Protein AF-A0A5J5A4B1-F1 (afdb_monomer)

Nearest PDB structures (foldseek):
  5a76-assembly4_G  TM=4.029E-01  e=3.564E-02  Human gammaherpesvirus 8
  2wve-assembly1_B  TM=4.846E-01  e=1.992E-01  Helicobacter pylori 26695
  5a76-assembly1_F  TM=3.735E-01  e=6.742E-02  Human gammaherpesvirus 8
  2wvb-assembly1_B  TM=3.713E-01  e=1.992E-01  Helicobacter pylori 26695
  2cad-assembly1_B-2  TM=3.872E-01  e=4.017E-01  Helicobacter pylori 26695

Structure (mmCIF, N/CA/C/O backbone):
data_AF-A0A5J5A4B1-F1
#
_entry.id   AF-A0A5J5A4B1-F1
#
loop_
_atom_site.group_PDB
_atom_site.id
_atom_site.type_symbol
_atom_site.label_atom_id
_atom_site.label_alt_id
_atom_site.label_comp_id
_atom_site.label_asym_id
_atom_site.label_entity_id
_atom_site.label_seq_id
_atom_site.pdbx_PDB_ins_code
_atom_site.Cartn_x
_atom_site.Cartn_y
_atom_site.Cartn_z
_atom_site.occupancy
_atom_site.B_iso_or_equiv
_atom_site.auth_seq_id
_atom_site.auth_comp_id
_atom_site.auth_asym_id
_atom_site.auth_atom_id
_atom_site.pdbx_PDB_model_num
ATOM 1 N N . MET A 1 1 ? 2.604 24.996 44.668 1.00 37.06 1 MET A N 1
ATOM 2 C CA . MET A 1 1 ? 1.926 24.545 43.435 1.00 37.06 1 MET A CA 1
ATOM 3 C C . MET A 1 1 ? 2.904 23.678 42.672 1.00 37.06 1 MET A C 1
ATOM 5 O O . MET A 1 1 ? 3.993 24.155 42.394 1.00 37.06 1 MET A O 1
ATOM 9 N N . LYS A 1 2 ? 2.577 22.404 42.439 1.00 44.28 2 LYS A N 1
ATOM 10 C CA . LYS A 1 2 ? 3.313 21.574 41.481 1.00 44.28 2 LYS A CA 1
ATOM 11 C C . LYS A 1 2 ? 2.645 21.818 40.135 1.00 44.28 2 LYS A C 1
ATOM 13 O O . LYS A 1 2 ? 1.451 21.569 40.019 1.00 44.28 2 LYS A O 1
ATOM 18 N N . GLU A 1 3 ? 3.379 22.395 39.194 1.00 46.38 3 GLU A N 1
ATOM 19 C CA . GLU A 1 3 ? 2.937 22.499 37.808 1.00 46.38 3 GLU A CA 1
ATOM 20 C C . GLU A 1 3 ? 2.804 21.075 37.272 1.00 46.38 3 GLU A C 1
ATOM 22 O O . GLU A 1 3 ? 3.777 20.333 37.141 1.00 46.38 3 GLU A O 1
ATOM 27 N N . GLU A 1 4 ? 1.562 20.655 37.080 1.00 46.69 4 GLU A N 1
ATOM 28 C CA . GLU A 1 4 ? 1.231 19.400 36.437 1.00 46.69 4 GLU A CA 1
ATOM 29 C C . GLU A 1 4 ? 1.580 19.572 34.956 1.00 46.69 4 GLU A C 1
ATOM 31 O O . GLU A 1 4 ? 0.926 20.323 34.232 1.00 46.69 4 GLU A O 1
ATOM 36 N N . ILE A 1 5 ? 2.666 18.937 34.507 1.00 51.59 5 ILE A N 1
ATOM 37 C CA . ILE A 1 5 ? 2.967 18.835 33.080 1.00 51.59 5 ILE A CA 1
ATOM 38 C C . ILE A 1 5 ? 1.897 17.913 32.498 1.00 51.59 5 ILE A C 1
ATOM 40 O O . ILE A 1 5 ? 2.048 16.691 32.483 1.00 51.59 5 ILE A O 1
ATOM 44 N N . VAL A 1 6 ? 0.786 18.502 32.057 1.00 50.12 6 VAL A N 1
ATOM 45 C CA . VAL A 1 6 ? -0.219 17.817 31.250 1.00 50.12 6 VAL A CA 1
ATOM 46 C C . VAL A 1 6 ? 0.447 17.514 29.913 1.00 50.12 6 VAL A C 1
ATOM 48 O O . VAL A 1 6 ? 0.464 18.333 28.994 1.00 50.12 6 VAL A O 1
ATOM 51 N N . TYR A 1 7 ? 1.067 16.340 29.831 1.00 44.69 7 TYR A N 1
ATOM 52 C CA . TYR A 1 7 ? 1.571 15.767 28.593 1.00 44.69 7 TYR A CA 1
ATOM 53 C C . TYR A 1 7 ? 0.371 15.523 27.677 1.00 44.69 7 TYR A C 1
ATOM 55 O O . TYR A 1 7 ? -0.267 14.471 27.711 1.00 44.69 7 TYR A O 1
ATOM 63 N N . ASN A 1 8 ? 0.030 16.522 26.866 1.00 49.06 8 ASN A N 1
ATOM 64 C CA . ASN A 1 8 ? -0.958 16.382 25.810 1.00 49.06 8 ASN A CA 1
ATOM 65 C C . ASN A 1 8 ? -0.330 15.570 24.663 1.00 49.06 8 ASN A C 1
ATOM 67 O O . ASN A 1 8 ? 0.011 16.088 23.602 1.00 49.06 8 ASN A O 1
ATOM 71 N N . CYS A 1 9 ? -0.109 14.279 24.918 1.00 53.31 9 CYS A N 1
ATOM 72 C CA . CYS A 1 9 ? 0.519 13.344 23.991 1.00 53.31 9 CYS A CA 1
ATOM 73 C C . CYS A 1 9 ? -0.392 12.940 22.828 1.00 53.31 9 CYS A C 1
ATOM 75 O O . CYS A 1 9 ? 0.033 12.143 22.000 1.00 53.31 9 CYS A O 1
ATOM 77 N N . GLY A 1 10 ? -1.613 13.474 22.721 1.00 51.47 10 GLY A N 1
ATOM 78 C CA . GLY A 1 10 ? -2.545 13.115 21.646 1.00 51.47 10 GLY A CA 1
ATOM 79 C C . GLY A 1 10 ? -1.995 13.378 20.237 1.00 51.47 10 GLY A C 1
ATOM 80 O O . GLY A 1 10 ? -2.329 12.653 19.307 1.00 51.47 10 GLY A O 1
ATOM 81 N N . GLY A 1 11 ? -1.102 14.364 20.078 1.00 57.44 11 GLY A N 1
ATOM 82 C CA . GLY A 1 11 ? -0.471 14.685 18.791 1.00 57.44 11 GLY A CA 1
ATOM 83 C C . GLY A 1 11 ? 0.799 13.889 18.463 1.00 57.44 11 GLY A C 1
ATOM 84 O O . GLY A 1 11 ? 1.202 13.843 17.303 1.00 57.44 11 GLY A O 1
ATOM 85 N N . LEU A 1 12 ? 1.432 13.250 19.453 1.00 60.78 12 LEU A N 1
ATOM 86 C CA . LEU A 1 12 ? 2.705 12.537 19.270 1.00 60.78 12 LEU A CA 1
ATOM 87 C C . LEU A 1 12 ? 2.577 11.299 18.363 1.00 60.78 12 LEU A C 1
ATOM 89 O O . LEU A 1 12 ? 3.411 11.157 17.467 1.00 60.78 12 LEU A O 1
ATOM 93 N N . PRO A 1 13 ? 1.541 10.445 18.503 1.00 66.25 13 PRO A N 1
ATOM 94 C CA . PRO A 1 13 ? 1.334 9.317 17.600 1.00 66.25 13 PRO A CA 1
ATOM 95 C C . PRO A 1 13 ? 1.132 9.757 16.147 1.00 66.25 13 PRO A C 1
ATOM 97 O O . PRO A 1 13 ? 1.735 9.184 15.246 1.00 66.25 13 PRO A O 1
ATOM 100 N N . LEU A 1 14 ? 0.336 10.807 15.915 1.00 68.56 14 LEU A N 1
ATOM 101 C CA . LEU A 1 14 ? 0.053 11.306 14.567 1.00 68.56 14 LEU A CA 1
ATOM 102 C C . LEU A 1 14 ? 1.293 11.934 13.914 1.00 68.56 14 LEU A C 1
ATOM 104 O O . LEU A 1 14 ? 1.546 11.721 12.727 1.00 68.56 14 LEU A O 1
ATOM 108 N N . ALA A 1 15 ? 2.089 12.677 14.688 1.00 72.56 15 ALA A N 1
ATOM 109 C CA . ALA A 1 15 ? 3.348 13.247 14.216 1.00 72.56 15 ALA A CA 1
ATOM 110 C C . ALA A 1 15 ? 4.380 12.158 13.881 1.00 72.56 15 ALA A C 1
ATOM 112 O O . ALA A 1 15 ? 5.031 12.240 12.841 1.00 72.56 15 ALA A O 1
ATOM 113 N N . ALA A 1 16 ? 4.496 11.121 14.720 1.00 70.44 16 ALA A N 1
ATOM 114 C CA . ALA A 1 16 ? 5.392 9.989 14.483 1.00 70.44 16 ALA A CA 1
ATOM 115 C C . ALA A 1 16 ? 4.990 9.185 13.237 1.00 70.44 16 ALA A C 1
ATOM 117 O O . ALA A 1 16 ? 5.851 8.859 12.422 1.00 70.44 16 ALA A O 1
ATOM 118 N N . MET A 1 17 ? 3.688 8.934 13.054 1.00 70.12 17 MET A N 1
ATOM 119 C CA . MET A 1 17 ? 3.152 8.326 11.835 1.00 70.12 17 MET A CA 1
ATOM 120 C C . MET A 1 17 ? 3.507 9.188 10.619 1.00 70.12 17 MET A C 1
ATOM 122 O O . MET A 1 17 ? 4.245 8.751 9.742 1.00 70.12 17 MET A O 1
ATOM 126 N N . THR A 1 18 ? 3.114 10.463 10.611 1.00 72.19 18 THR A N 1
ATOM 127 C CA . THR A 1 18 ? 3.402 11.375 9.489 1.00 72.19 18 THR A CA 1
ATOM 128 C C . THR A 1 18 ? 4.892 11.406 9.128 1.00 72.19 18 THR A C 1
ATOM 130 O O . THR A 1 18 ? 5.244 11.387 7.949 1.00 72.19 18 THR A O 1
ATOM 133 N N . LEU A 1 19 ? 5.777 11.414 10.129 1.00 76.19 19 LEU A N 1
ATOM 134 C CA . LEU A 1 19 ? 7.220 11.363 9.915 1.00 76.19 19 LEU A CA 1
ATOM 135 C C . LEU A 1 19 ? 7.664 10.052 9.246 1.00 76.19 19 LEU A C 1
ATOM 137 O O . LEU A 1 19 ? 8.457 10.101 8.310 1.00 76.19 19 LEU A O 1
ATOM 141 N N . ALA A 1 20 ? 7.150 8.900 9.679 1.00 71.25 20 ALA A N 1
ATOM 142 C CA . ALA A 1 20 ? 7.475 7.602 9.086 1.00 71.25 20 ALA A CA 1
ATOM 143 C C . ALA A 1 20 ? 7.013 7.481 7.619 1.00 71.25 20 ALA A C 1
ATOM 145 O O . ALA A 1 20 ? 7.758 6.951 6.790 1.00 71.25 20 ALA A O 1
ATOM 146 N N . GLU A 1 21 ? 5.850 8.030 7.254 1.00 71.75 21 GLU A N 1
ATOM 147 C CA . GLU A 1 21 ? 5.420 8.102 5.846 1.00 71.75 21 GLU A CA 1
ATOM 148 C C . GLU A 1 21 ? 6.325 9.031 5.027 1.00 71.75 21 GLU A C 1
ATOM 150 O O . GLU A 1 21 ? 6.768 8.657 3.941 1.00 71.75 21 GLU A O 1
ATOM 155 N N . VAL A 1 22 ? 6.669 10.214 5.551 1.00 77.00 22 VAL A N 1
ATOM 156 C CA . VAL A 1 22 ? 7.586 11.138 4.860 1.00 77.00 22 VAL A CA 1
ATOM 157 C C . VAL A 1 22 ? 8.959 10.501 4.653 1.00 77.00 22 VAL A C 1
ATOM 159 O O . VAL A 1 22 ? 9.500 10.600 3.554 1.00 77.00 22 VAL A O 1
ATOM 162 N N . ILE A 1 23 ? 9.506 9.820 5.665 1.00 74.31 23 ILE A N 1
ATOM 163 C CA . ILE A 1 23 ? 10.776 9.089 5.552 1.00 74.31 23 ILE A CA 1
ATOM 164 C C . ILE A 1 23 ? 10.663 8.003 4.481 1.00 74.31 23 ILE A C 1
ATOM 166 O O . ILE A 1 23 ? 11.530 7.927 3.614 1.00 74.31 23 ILE A O 1
ATOM 170 N N . SER A 1 24 ? 9.577 7.227 4.478 1.00 68.69 24 SER A N 1
ATOM 171 C CA . SER A 1 24 ? 9.346 6.179 3.477 1.00 68.69 24 SER A CA 1
ATOM 172 C C . SER A 1 24 ? 9.347 6.751 2.054 1.00 68.69 24 SER A C 1
ATOM 174 O O . SER A 1 24 ? 10.024 6.230 1.172 1.00 68.69 24 SER A O 1
ATOM 176 N N . ILE A 1 25 ? 8.665 7.878 1.832 1.00 69.88 25 ILE A N 1
ATOM 177 C CA . ILE A 1 25 ? 8.633 8.567 0.533 1.00 69.88 25 ILE A CA 1
ATOM 178 C C . ILE A 1 25 ? 9.999 9.172 0.183 1.00 69.88 25 ILE A C 1
ATOM 180 O O . ILE A 1 25 ? 10.409 9.149 -0.973 1.00 69.88 25 ILE A O 1
ATOM 184 N N . GLN A 1 26 ? 10.734 9.732 1.144 1.00 70.38 26 GLN A N 1
ATOM 185 C CA . GLN A 1 26 ? 12.076 10.251 0.865 1.00 70.38 26 GLN A CA 1
ATOM 186 C C . GLN A 1 26 ? 13.059 9.134 0.507 1.00 70.38 26 GLN A C 1
ATOM 188 O O . GLN A 1 26 ? 13.908 9.333 -0.360 1.00 70.38 26 GLN A O 1
ATOM 193 N N . MET A 1 27 ? 12.904 7.950 1.101 1.00 66.19 27 MET A N 1
ATOM 194 C CA . MET A 1 27 ? 13.638 6.753 0.693 1.00 66.19 27 MET A CA 1
ATOM 195 C C . MET A 1 27 ? 13.267 6.312 -0.733 1.00 66.19 27 MET A C 1
ATOM 197 O O . MET A 1 27 ? 14.149 5.838 -1.442 1.00 66.19 27 MET A O 1
ATOM 201 N N . ALA A 1 28 ? 12.027 6.551 -1.186 1.00 61.12 28 ALA A N 1
ATOM 202 C CA . ALA A 1 28 ? 11.605 6.355 -2.583 1.00 61.12 28 ALA A CA 1
ATOM 203 C C . ALA A 1 28 ? 12.404 7.194 -3.573 1.00 61.12 28 ALA A C 1
ATOM 205 O O . ALA A 1 28 ? 12.791 6.733 -4.644 1.00 61.12 28 ALA A O 1
ATOM 206 N N . LYS A 1 29 ? 12.586 8.467 -3.213 1.00 62.22 29 LYS A N 1
ATOM 207 C CA . LYS A 1 29 ? 13.099 9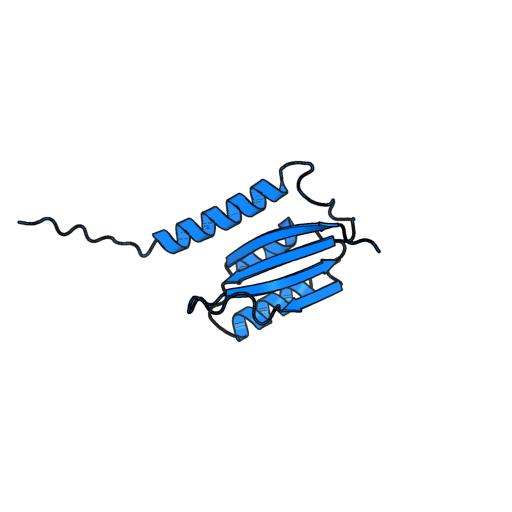.514 -4.101 1.00 62.22 29 LYS A CA 1
ATOM 208 C C . LYS A 1 29 ? 14.611 9.491 -4.248 1.00 62.22 29 LYS A C 1
ATOM 210 O O . LYS A 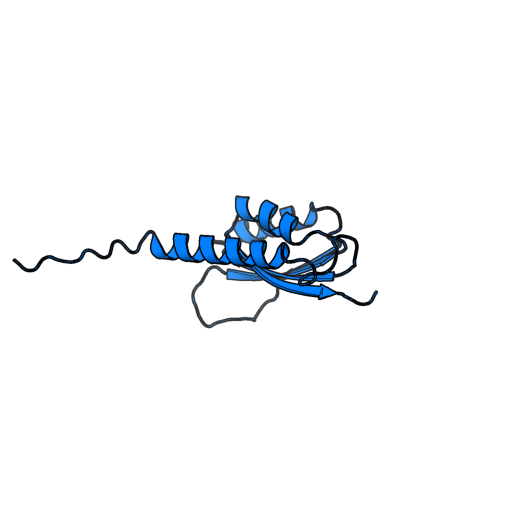1 29 ? 15.140 10.192 -5.105 1.00 62.22 29 LYS A O 1
ATOM 215 N N . ASN A 1 30 ? 15.308 8.730 -3.410 1.00 63.28 30 ASN A N 1
ATOM 216 C CA . ASN A 1 30 ? 16.749 8.595 -3.508 1.00 63.28 30 ASN A CA 1
ATOM 217 C C . ASN A 1 30 ? 17.069 7.642 -4.670 1.00 63.28 30 ASN A C 1
ATOM 219 O O . ASN A 1 30 ? 16.848 6.431 -4.571 1.00 63.28 30 ASN A O 1
ATOM 223 N N . GLU A 1 31 ? 17.522 8.206 -5.794 1.00 55.00 31 GLU A N 1
ATOM 224 C CA . GLU A 1 31 ? 17.786 7.472 -7.034 1.00 55.00 31 GLU A CA 1
ATOM 225 C C . GLU A 1 31 ? 18.681 6.251 -6.768 1.00 55.00 31 GLU A C 1
ATOM 227 O O . GLU A 1 31 ? 19.798 6.363 -6.267 1.00 55.00 31 GLU A O 1
ATOM 232 N N . GLY A 1 32 ? 18.160 5.064 -7.088 1.00 61.31 32 GLY A N 1
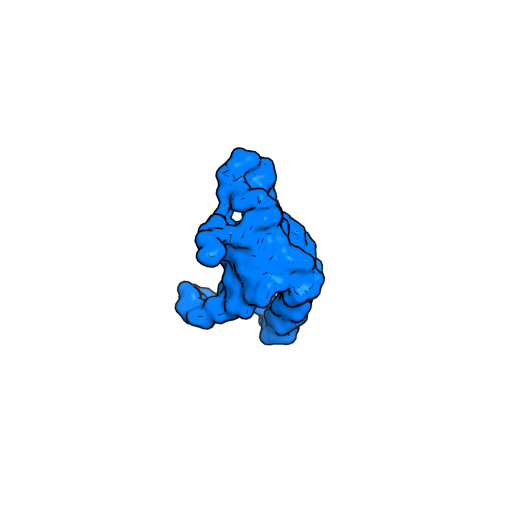ATOM 233 C CA . GLY A 1 32 ? 18.858 3.787 -6.933 1.00 61.31 32 GLY A CA 1
ATOM 234 C C . GLY A 1 32 ? 18.452 2.958 -5.714 1.00 61.31 32 GLY A C 1
ATOM 235 O O . GLY A 1 32 ? 18.823 1.786 -5.657 1.00 61.31 32 GLY A O 1
ATOM 236 N N . PHE A 1 33 ? 17.673 3.499 -4.771 1.00 68.00 33 PHE A N 1
ATOM 237 C CA . PHE A 1 33 ? 17.201 2.697 -3.638 1.00 68.00 33 PHE A CA 1
ATOM 238 C C . PHE A 1 33 ? 16.059 1.752 -4.044 1.00 68.00 33 PHE A C 1
ATOM 240 O O . PHE A 1 33 ? 16.046 0.602 -3.606 1.00 68.00 33 PHE A O 1
ATOM 247 N N . TRP A 1 34 ? 15.137 2.192 -4.914 1.00 75.00 34 TRP A N 1
ATOM 248 C CA . TRP A 1 34 ? 14.003 1.374 -5.363 1.00 75.00 34 TRP A CA 1
ATOM 249 C C . TRP A 1 34 ? 14.005 1.049 -6.863 1.00 75.00 34 TRP A C 1
ATOM 251 O O . TRP A 1 34 ? 14.423 1.865 -7.687 1.00 75.00 34 TRP A O 1
ATOM 261 N N . PRO A 1 35 ? 13.469 -0.128 -7.232 1.00 79.81 35 PRO A N 1
ATOM 262 C CA . PRO A 1 35 ? 13.155 -0.498 -8.607 1.00 79.81 35 PRO A CA 1
ATOM 263 C C . PRO A 1 35 ? 12.353 0.556 -9.378 1.00 79.81 35 PRO A C 1
ATOM 265 O O . PRO A 1 35 ? 11.298 1.005 -8.918 1.00 79.81 35 PRO A O 1
ATOM 268 N N . HIS A 1 36 ? 12.785 0.850 -10.609 1.00 84.12 36 HIS A N 1
ATOM 269 C CA . HIS A 1 36 ? 12.058 1.710 -11.550 1.00 84.12 36 HIS A CA 1
ATOM 270 C C . HIS A 1 36 ? 10.584 1.267 -11.693 1.00 84.12 36 HIS A C 1
ATOM 272 O O . HIS A 1 36 ? 10.336 0.060 -11.730 1.00 84.12 36 HIS A O 1
ATOM 278 N N . PRO A 1 37 ? 9.589 2.178 -11.784 1.00 83.94 37 PRO A N 1
ATOM 279 C CA . PRO A 1 37 ? 8.154 1.857 -11.883 1.00 83.94 37 PRO A CA 1
ATOM 280 C C . PRO A 1 37 ? 7.811 0.721 -12.857 1.00 83.94 37 PRO A C 1
ATOM 282 O O . PRO A 1 37 ? 7.086 -0.190 -12.487 1.00 83.94 37 PRO A O 1
ATOM 285 N N . SER A 1 38 ? 8.431 0.720 -14.037 1.00 86.31 38 SER A N 1
ATOM 286 C CA . SER A 1 38 ? 8.232 -0.285 -15.097 1.00 86.31 38 SER A CA 1
ATOM 287 C C . SER A 1 38 ? 8.909 -1.644 -14.870 1.00 86.31 38 SER A C 1
ATOM 289 O O . SER A 1 38 ? 8.875 -2.485 -15.758 1.00 86.31 38 SER A O 1
ATOM 291 N N . VAL A 1 39 ? 9.597 -1.856 -13.748 1.00 88.62 39 VAL A N 1
ATOM 292 C CA . VAL A 1 39 ? 10.198 -3.155 -13.415 1.00 88.62 39 VAL A CA 1
ATOM 293 C C . VAL A 1 39 ? 9.231 -3.924 -12.534 1.00 88.62 39 VAL A C 1
ATOM 295 O O . VAL A 1 39 ? 8.738 -3.383 -11.547 1.00 88.62 39 VAL A O 1
ATOM 298 N N . TYR A 1 40 ? 8.997 -5.192 -12.854 1.00 91.25 40 TYR A N 1
ATOM 299 C CA . TYR A 1 40 ? 8.186 -6.057 -12.013 1.00 91.25 40 TYR A CA 1
ATOM 300 C C . TYR A 1 40 ? 8.823 -6.222 -10.625 1.00 91.25 40 TYR A C 1
ATOM 302 O O . TYR A 1 40 ? 10.002 -6.572 -10.490 1.00 91.25 40 TYR A O 1
ATOM 310 N N . LYS A 1 41 ? 8.063 -5.912 -9.571 1.00 91.44 41 LYS A N 1
ATOM 311 C CA . LYS A 1 41 ? 8.601 -5.809 -8.209 1.00 91.44 41 LYS A CA 1
ATOM 312 C C . LYS A 1 41 ? 7.622 -6.286 -7.149 1.00 91.44 41 LYS A C 1
ATOM 314 O O . LYS A 1 41 ? 6.420 -6.390 -7.382 1.00 91.44 41 LYS A O 1
ATOM 319 N N . GLY A 1 42 ? 8.172 -6.558 -5.974 1.00 92.38 42 GLY A N 1
ATOM 320 C CA . GLY A 1 42 ? 7.436 -6.791 -4.743 1.00 92.38 42 GLY A CA 1
ATOM 321 C C . GLY A 1 42 ? 7.526 -5.569 -3.837 1.00 92.38 42 GLY A C 1
ATOM 322 O O . GLY A 1 42 ? 8.596 -4.971 -3.709 1.00 92.38 42 GLY A O 1
ATOM 323 N N . ILE A 1 43 ? 6.407 -5.213 -3.212 1.00 91.56 43 ILE A N 1
ATOM 324 C CA . ILE A 1 43 ? 6.247 -4.049 -2.339 1.00 91.56 43 ILE A CA 1
ATOM 325 C C . ILE A 1 43 ? 5.618 -4.527 -1.029 1.00 91.56 43 ILE A C 1
ATOM 327 O O . ILE A 1 43 ? 4.521 -5.084 -1.034 1.00 91.56 43 ILE A O 1
ATOM 331 N N . HIS A 1 44 ? 6.303 -4.311 0.091 1.00 90.31 44 HIS A N 1
ATOM 332 C CA . HIS A 1 44 ? 5.805 -4.638 1.433 1.00 90.31 44 HIS A CA 1
ATOM 333 C C . HIS A 1 44 ? 5.325 -3.384 2.142 1.00 90.31 44 HIS A C 1
ATOM 335 O O . HIS A 1 44 ? 6.116 -2.468 2.376 1.00 90.31 44 HIS A O 1
ATOM 341 N N . LEU A 1 45 ? 4.049 -3.365 2.519 1.00 89.00 45 LEU A N 1
ATOM 342 C CA . LEU A 1 45 ? 3.408 -2.228 3.170 1.00 89.00 45 LEU A CA 1
ATOM 343 C C . LEU A 1 45 ? 2.809 -2.639 4.518 1.00 89.00 45 LEU A C 1
ATOM 345 O O . LEU A 1 45 ? 2.333 -3.761 4.694 1.00 89.00 45 LEU A O 1
ATOM 349 N N . GLY A 1 46 ? 2.791 -1.702 5.458 1.00 87.75 46 GLY A N 1
ATOM 350 C CA . GLY A 1 46 ? 2.026 -1.778 6.697 1.00 87.75 46 GLY A CA 1
ATOM 351 C C . GLY A 1 46 ? 0.908 -0.754 6.666 1.00 87.75 46 GLY A C 1
ATOM 352 O O . GLY A 1 46 ? 1.180 0.443 6.683 1.00 87.75 46 GLY A O 1
ATOM 353 N N . LEU A 1 47 ? -0.335 -1.216 6.646 1.00 87.50 47 LEU A N 1
ATOM 354 C CA . LEU A 1 47 ? -1.518 -0.365 6.667 1.00 87.50 47 LEU A CA 1
ATOM 355 C C . LEU A 1 47 ? -2.042 -0.248 8.086 1.00 87.50 47 LEU A C 1
ATOM 357 O O . LEU A 1 47 ? -2.363 -1.264 8.696 1.00 87.50 47 LEU A O 1
ATOM 361 N N . HIS A 1 48 ? -2.166 0.968 8.599 1.00 84.19 48 HIS A N 1
ATOM 362 C CA . HIS A 1 48 ? -2.787 1.219 9.895 1.00 84.19 48 HIS A CA 1
ATOM 363 C C . HIS A 1 48 ? -4.272 1.526 9.705 1.00 84.19 48 HIS A C 1
ATOM 365 O O . HIS A 1 48 ? -4.632 2.642 9.335 1.00 84.19 48 HIS A O 1
ATOM 371 N N . VAL A 1 49 ? -5.109 0.513 9.913 1.00 78.94 49 VAL A N 1
ATOM 372 C CA . VAL A 1 49 ? -6.543 0.469 9.586 1.00 78.94 49 VAL A CA 1
ATOM 373 C C . VAL A 1 49 ? -7.353 0.185 10.845 1.00 78.94 49 VAL A C 1
ATOM 375 O O . VAL A 1 49 ? -7.098 -0.810 11.525 1.00 78.94 49 VAL A O 1
ATOM 378 N N . TYR A 1 50 ? -8.305 1.062 11.172 1.00 73.94 50 TYR A N 1
ATOM 379 C CA . TYR A 1 50 ? -9.032 1.018 12.444 1.00 73.94 50 TYR A CA 1
ATOM 380 C C . TYR A 1 50 ? -10.058 -0.113 12.505 1.00 73.94 50 TYR A C 1
ATOM 382 O O . TYR A 1 50 ? -10.382 -0.593 13.590 1.00 73.94 50 TYR A O 1
ATOM 390 N N . ASP A 1 51 ? -10.544 -0.576 11.359 1.00 76.25 51 ASP A N 1
ATOM 391 C CA . ASP A 1 51 ? -11.428 -1.727 11.281 1.00 76.25 51 ASP A CA 1
ATOM 392 C C . ASP A 1 51 ? -11.241 -2.533 9.981 1.00 76.25 51 ASP A C 1
ATOM 394 O O . ASP A 1 51 ? -10.363 -2.275 9.152 1.00 76.25 51 ASP A O 1
ATOM 398 N N . VAL A 1 52 ? -12.040 -3.593 9.850 1.00 79.06 52 VAL A N 1
ATOM 399 C CA . VAL A 1 52 ? -12.000 -4.512 8.704 1.00 79.06 52 VAL A CA 1
ATOM 400 C C . VAL A 1 52 ? -12.548 -3.856 7.433 1.00 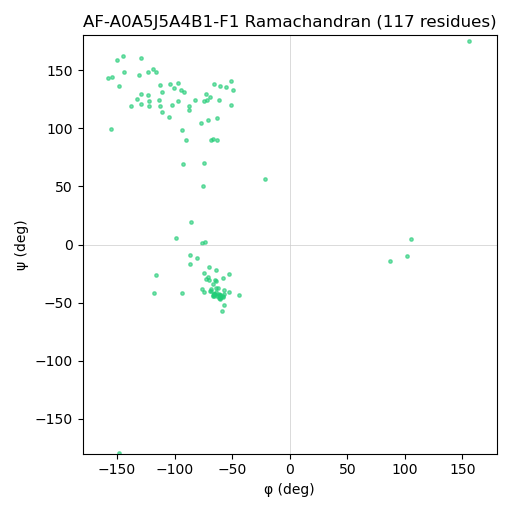79.06 52 VAL A C 1
ATOM 402 O O . VAL A 1 52 ? -12.126 -4.225 6.335 1.00 79.06 52 VAL A O 1
ATOM 405 N N . GLU A 1 53 ? -13.459 -2.889 7.555 1.00 82.88 53 GLU A N 1
ATOM 406 C CA . GLU A 1 53 ? -14.030 -2.190 6.403 1.00 82.88 53 GLU A CA 1
ATOM 407 C C . GLU A 1 53 ? -13.012 -1.209 5.811 1.00 82.88 53 GLU A C 1
ATOM 409 O O . GLU A 1 53 ? -12.825 -1.210 4.594 1.00 82.88 53 GLU A O 1
ATOM 414 N N . ASP A 1 54 ? -12.260 -0.488 6.649 1.00 82.44 54 ASP A N 1
ATOM 415 C CA . ASP A 1 54 ? -11.136 0.360 6.230 1.00 82.44 54 ASP A CA 1
ATOM 416 C C . ASP A 1 54 ? -10.077 -0.453 5.470 1.00 82.44 54 ASP A C 1
ATOM 418 O O . ASP A 1 54 ? -9.588 -0.045 4.411 1.00 82.44 54 ASP A O 1
ATOM 422 N N . LEU A 1 55 ? -9.732 -1.641 5.989 1.00 85.06 55 LEU A N 1
ATOM 423 C CA . LEU A 1 55 ? -8.808 -2.551 5.312 1.00 85.06 55 LEU A CA 1
ATOM 424 C C . LEU A 1 55 ? -9.356 -2.971 3.950 1.00 85.06 55 LEU A C 1
ATOM 426 O O . LEU A 1 55 ? -8.638 -2.939 2.952 1.00 85.06 55 LEU A O 1
ATOM 430 N N . LYS A 1 56 ? -10.626 -3.366 3.898 1.00 86.88 56 LYS A N 1
ATOM 431 C CA . LYS A 1 56 ? -11.272 -3.798 2.661 1.00 86.88 56 LYS A CA 1
ATOM 432 C C . LYS A 1 56 ? -11.290 -2.676 1.628 1.00 86.88 56 LYS A C 1
ATOM 434 O O . LYS A 1 56 ? -10.943 -2.926 0.475 1.00 86.88 56 LYS A O 1
ATOM 439 N N . GLU A 1 57 ? -11.624 -1.452 2.028 1.00 88.12 57 GLU A N 1
ATOM 440 C CA . GLU A 1 57 ? -11.593 -0.296 1.134 1.00 88.12 57 GLU A CA 1
ATOM 441 C C . GLU A 1 57 ? -10.173 -0.033 0.617 1.00 88.12 57 GLU A C 1
ATOM 443 O O . GLU A 1 57 ? -9.987 0.105 -0.595 1.00 88.12 57 GLU A O 1
ATOM 448 N N . ALA A 1 58 ? -9.160 -0.057 1.488 1.00 88.19 58 ALA A N 1
ATOM 449 C CA . ALA A 1 58 ? -7.763 0.104 1.086 1.00 88.19 58 ALA A CA 1
ATOM 450 C C . ALA A 1 58 ? -7.326 -0.950 0.048 1.00 88.19 58 ALA A C 1
ATOM 452 O O . ALA A 1 58 ? -6.687 -0.610 -0.953 1.00 88.19 58 ALA A O 1
ATOM 453 N N . ILE A 1 59 ? -7.717 -2.216 0.233 1.00 90.88 59 ILE A N 1
ATOM 454 C CA . ILE A 1 59 ? -7.431 -3.298 -0.721 1.00 90.88 59 ILE A CA 1
ATOM 455 C C . ILE A 1 59 ? -8.147 -3.076 -2.057 1.00 90.88 59 ILE A C 1
ATOM 457 O O . ILE A 1 59 ? -7.523 -3.238 -3.108 1.00 90.88 59 ILE A O 1
ATOM 461 N N . GLU A 1 60 ? -9.426 -2.690 -2.055 1.00 91.50 60 GLU A N 1
ATOM 462 C CA . GLU A 1 60 ? -10.136 -2.402 -3.308 1.00 91.50 60 GLU A CA 1
ATOM 463 C C . GLU A 1 60 ? -9.490 -1.235 -4.062 1.00 91.50 60 GLU A C 1
ATOM 465 O O . GLU A 1 60 ? -9.364 -1.294 -5.282 1.00 91.50 60 GLU A O 1
ATOM 470 N N . LYS A 1 61 ? -9.009 -0.200 -3.365 1.00 89.12 61 LYS A N 1
ATOM 471 C CA . LYS A 1 61 ? -8.303 0.920 -4.008 1.00 89.12 61 LYS A CA 1
ATOM 472 C C . LYS A 1 61 ? -6.978 0.491 -4.620 1.00 89.12 61 LYS A C 1
ATOM 474 O O . LYS A 1 61 ? -6.701 0.872 -5.753 1.00 89.12 61 LYS A O 1
ATOM 479 N N . LEU A 1 62 ? -6.204 -0.339 -3.924 1.00 90.50 62 LEU A N 1
ATOM 480 C CA . LEU A 1 62 ? -4.957 -0.891 -4.457 1.00 90.50 62 LEU A CA 1
ATOM 481 C C . LEU A 1 62 ? -5.169 -1.660 -5.761 1.00 90.50 62 LEU A C 1
ATOM 483 O O . LEU A 1 62 ? -4.368 -1.522 -6.680 1.00 90.50 62 LEU A O 1
ATOM 487 N N . ARG A 1 63 ? -6.262 -2.426 -5.873 1.00 91.38 63 ARG A N 1
ATOM 488 C CA . ARG A 1 63 ? -6.597 -3.171 -7.102 1.00 91.38 63 ARG A CA 1
ATOM 489 C C . ARG A 1 63 ? -6.875 -2.272 -8.305 1.00 91.38 63 ARG A C 1
ATOM 491 O O . ARG A 1 63 ? -6.796 -2.741 -9.434 1.00 91.38 63 ARG A O 1
ATOM 498 N N . LEU A 1 64 ? -7.233 -1.010 -8.075 1.00 91.56 64 LEU A N 1
ATOM 499 C CA . LEU A 1 64 ? -7.510 -0.044 -9.140 1.00 91.56 64 LEU A CA 1
ATOM 500 C C . LEU A 1 64 ? -6.246 0.673 -9.629 1.00 91.56 64 LEU A C 1
ATOM 502 O O . LEU A 1 64 ? -6.314 1.400 -10.621 1.00 91.56 64 LEU A O 1
ATOM 506 N N . ILE A 1 65 ? -5.109 0.499 -8.950 1.00 89.75 65 ILE A N 1
ATOM 507 C CA . ILE A 1 65 ? -3.850 1.133 -9.335 1.00 89.75 65 ILE A CA 1
ATOM 508 C C . ILE A 1 65 ? -3.284 0.409 -10.565 1.00 89.75 65 ILE A C 1
ATOM 510 O O . ILE A 1 65 ? -3.051 -0.801 -10.509 1.00 89.75 65 ILE A O 1
ATOM 514 N N . PRO A 1 66 ? -3.022 1.121 -11.678 1.00 89.88 66 PRO A N 1
ATOM 515 C CA . PRO A 1 66 ? -2.427 0.518 -12.863 1.00 89.88 66 PRO A CA 1
ATOM 516 C C . PRO A 1 66 ? -1.100 -0.179 -12.551 1.00 89.88 66 PRO A C 1
ATOM 518 O O . PRO A 1 66 ? -0.245 0.367 -11.854 1.00 89.88 66 PRO A O 1
ATOM 521 N N . GLY A 1 67 ? -0.935 -1.385 -13.091 1.00 90.38 67 GLY A N 1
ATOM 522 C CA . GLY A 1 67 ? 0.274 -2.187 -12.925 1.00 90.38 67 GLY A CA 1
ATOM 523 C C . GLY A 1 67 ? 0.284 -3.071 -11.680 1.00 90.38 67 GLY A C 1
ATOM 524 O O . GLY A 1 67 ? 1.102 -3.983 -11.636 1.00 90.38 67 GLY A O 1
ATOM 525 N N . VAL A 1 68 ? -0.619 -2.868 -10.710 1.00 93.00 68 VAL A N 1
ATOM 526 C CA . VAL A 1 68 ? -0.831 -3.824 -9.611 1.00 93.00 68 VAL A CA 1
ATOM 527 C C . VAL A 1 68 ? -1.535 -5.064 -10.156 1.00 93.00 68 VAL A C 1
ATOM 529 O O . VAL A 1 68 ? -2.618 -4.962 -10.730 1.00 93.00 68 VAL A O 1
ATOM 532 N N . ASP A 1 69 ? -0.940 -6.238 -9.959 1.00 93.19 69 ASP A N 1
ATOM 533 C CA . ASP A 1 69 ? -1.481 -7.507 -10.463 1.00 93.19 69 ASP A CA 1
ATOM 534 C C . ASP A 1 69 ? -1.880 -8.481 -9.348 1.00 93.19 69 ASP A C 1
ATOM 536 O O . ASP A 1 69 ? -2.779 -9.310 -9.515 1.00 93.19 69 ASP A O 1
ATOM 540 N N . HIS A 1 70 ? -1.249 -8.363 -8.182 1.00 93.69 70 HIS A N 1
ATOM 541 C CA . HIS A 1 70 ? -1.481 -9.246 -7.059 1.00 93.69 70 HIS A CA 1
ATOM 542 C C . HIS A 1 70 ? -1.307 -8.521 -5.733 1.00 93.69 70 HIS A C 1
ATOM 544 O O . HIS A 1 70 ? -0.331 -7.812 -5.497 1.00 93.69 70 HIS A O 1
ATOM 550 N N . ILE A 1 71 ? -2.242 -8.783 -4.824 1.00 93.31 71 ILE A N 1
ATOM 551 C CA . ILE A 1 71 ? -2.215 -8.288 -3.454 1.00 93.31 71 ILE A CA 1
ATOM 552 C C . ILE A 1 71 ? -2.433 -9.481 -2.534 1.00 93.31 71 ILE A C 1
ATOM 554 O O . ILE A 1 71 ? -3.383 -10.248 -2.710 1.00 93.31 71 ILE A O 1
ATOM 558 N N . LYS A 1 72 ? -1.561 -9.622 -1.543 1.00 92.06 72 LYS A N 1
ATOM 559 C CA . LYS A 1 72 ? -1.645 -10.632 -0.495 1.00 92.06 72 LYS A CA 1
ATOM 560 C C . LYS A 1 72 ? -1.662 -9.933 0.855 1.00 92.06 72 LYS A C 1
ATOM 562 O O . LYS A 1 72 ? -0.790 -9.121 1.136 1.00 92.06 72 LYS A O 1
ATOM 567 N N . ILE A 1 73 ? -2.629 -10.277 1.696 1.00 89.00 73 ILE A N 1
ATOM 568 C CA . ILE A 1 73 ? -2.613 -9.895 3.108 1.00 89.00 73 ILE A CA 1
ATOM 569 C C . ILE A 1 73 ? -1.721 -10.907 3.830 1.00 89.00 73 ILE A C 1
ATOM 571 O O . ILE A 1 73 ? -1.911 -12.118 3.698 1.00 89.00 73 ILE A O 1
ATOM 575 N N . GLU A 1 74 ? -0.702 -10.425 4.531 1.00 83.69 74 GLU A N 1
ATOM 576 C CA . GLU A 1 74 ? 0.229 -11.270 5.271 1.00 83.69 74 GLU A CA 1
ATOM 577 C C . GLU A 1 74 ? -0.288 -11.481 6.694 1.00 83.69 74 GLU A C 1
ATOM 579 O O . GLU A 1 74 ? -0.016 -10.715 7.620 1.00 83.69 74 GLU A O 1
ATOM 584 N N . GLU A 1 75 ? -1.079 -12.539 6.857 1.00 68.94 75 GLU A N 1
ATOM 585 C CA . GLU A 1 75 ? -1.573 -12.973 8.159 1.00 68.94 75 GLU A CA 1
ATOM 586 C C . GLU A 1 75 ? -0.414 -13.527 9.008 1.00 68.94 75 GLU A C 1
ATOM 588 O O . GLU A 1 75 ? 0.315 -14.423 8.582 1.00 68.94 75 GLU A O 1
ATOM 593 N N . GLY A 1 76 ? -0.245 -13.003 10.228 1.00 60.22 76 GLY A N 1
ATOM 594 C CA . GLY A 1 76 ? 0.642 -13.591 11.240 1.00 60.22 76 GLY A CA 1
ATOM 595 C C . GLY A 1 76 ? 1.978 -12.888 11.495 1.00 60.22 76 GLY A C 1
ATOM 596 O O . GLY A 1 76 ? 2.754 -13.396 12.303 1.00 60.22 76 GLY A O 1
ATOM 597 N N . LEU A 1 77 ? 2.262 -11.730 10.882 1.00 52.72 77 LEU A N 1
ATOM 598 C CA . LEU A 1 77 ? 3.582 -11.108 11.042 1.00 52.72 77 LEU A CA 1
ATOM 599 C C . LEU A 1 77 ? 3.856 -10.469 12.414 1.00 52.72 77 LEU A C 1
ATOM 601 O O . LEU A 1 77 ? 5.006 -10.530 12.826 1.00 52.72 77 LEU A O 1
ATOM 605 N N . LEU A 1 78 ? 2.891 -9.942 13.185 1.00 47.50 78 LEU A N 1
ATOM 606 C CA . LEU A 1 78 ? 3.189 -9.379 14.521 1.00 47.50 78 LEU A CA 1
ATOM 607 C C . LEU A 1 78 ? 1.976 -9.386 15.476 1.00 47.50 78 LEU A C 1
ATOM 609 O O . LEU A 1 78 ? 1.157 -8.475 15.463 1.00 47.50 78 LEU A O 1
ATOM 613 N N . VAL A 1 79 ? 1.910 -10.370 16.381 1.00 43.78 79 VAL A N 1
ATOM 614 C CA . VAL A 1 79 ? 0.893 -10.486 17.460 1.00 43.78 79 VAL A CA 1
ATOM 615 C C . VAL A 1 79 ? 1.293 -9.701 18.731 1.00 43.78 79 VAL A C 1
ATOM 617 O O . VAL A 1 79 ? 0.816 -9.981 19.824 1.00 43.78 79 VAL A O 1
ATOM 620 N N . ILE A 1 80 ? 2.207 -8.727 18.640 1.00 47.91 80 ILE A N 1
ATOM 621 C CA . ILE A 1 80 ? 2.822 -8.108 19.838 1.00 47.91 80 ILE A CA 1
ATOM 622 C C . ILE A 1 80 ? 2.183 -6.762 20.231 1.00 47.91 80 ILE A C 1
ATOM 624 O O . ILE A 1 80 ? 2.646 -6.104 21.156 1.00 47.91 80 ILE A O 1
ATOM 628 N N . SER A 1 81 ? 1.107 -6.313 19.585 1.00 43.06 81 SER A N 1
ATOM 629 C CA . SER A 1 81 ? 0.448 -5.065 19.991 1.00 43.06 81 SER A CA 1
ATOM 630 C C . SER A 1 81 ? -1.006 -5.021 19.511 1.00 43.06 81 SER A C 1
ATOM 632 O O . SER A 1 81 ? -1.270 -5.489 18.405 1.00 43.06 81 SER A O 1
ATOM 634 N N . PRO A 1 82 ? -1.960 -4.456 20.279 1.00 48.78 82 PRO A N 1
ATOM 635 C CA . PRO A 1 82 ? -3.344 -4.256 19.845 1.00 48.78 82 PRO A CA 1
ATOM 636 C C . PRO A 1 82 ? -3.423 -3.074 18.865 1.00 48.78 82 PRO A C 1
ATOM 638 O O . PRO A 1 82 ? -4.176 -2.123 19.059 1.00 48.78 82 PRO A O 1
ATOM 641 N N . THR A 1 83 ? -2.569 -3.078 17.848 1.00 58.19 83 THR A N 1
ATOM 642 C CA . THR A 1 83 ? -2.499 -2.026 16.844 1.00 58.19 83 THR A CA 1
ATOM 643 C C . T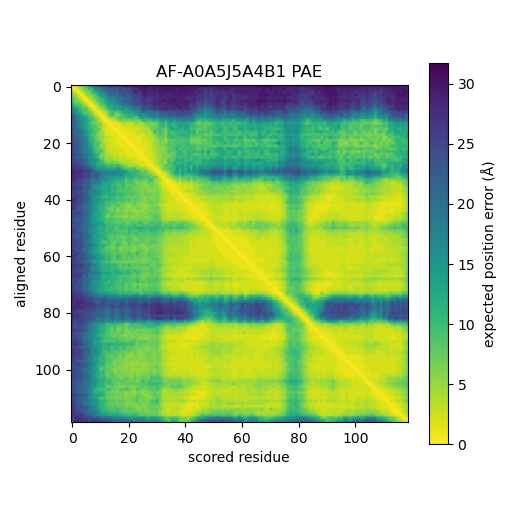HR A 1 83 ? -3.130 -2.571 15.585 1.00 58.19 83 THR A C 1
ATOM 645 O O . THR A 1 83 ? -2.600 -3.489 14.975 1.00 58.19 83 THR A O 1
ATOM 648 N N . TYR A 1 84 ? -4.302 -2.022 15.281 1.00 71.00 84 TYR A N 1
ATOM 649 C CA . TYR A 1 84 ? -4.917 -1.745 13.982 1.00 71.00 84 TYR A CA 1
ATOM 650 C C . TYR A 1 84 ? -3.935 -1.664 12.798 1.00 71.00 84 TYR A C 1
ATOM 652 O O . TYR A 1 84 ? -3.835 -0.630 12.156 1.00 71.00 84 TYR A O 1
ATOM 660 N N . LYS A 1 85 ? -3.139 -2.703 12.539 1.00 78.81 85 LYS A N 1
ATOM 661 C CA . LYS A 1 85 ? -2.059 -2.716 11.554 1.00 78.81 85 LYS A CA 1
ATOM 662 C C . LYS A 1 85 ? -2.074 -4.032 10.795 1.00 78.81 85 LYS A C 1
ATOM 664 O O . LYS A 1 85 ? -1.899 -5.099 11.376 1.00 78.81 85 LYS A O 1
ATOM 669 N N . SER A 1 86 ? -2.261 -3.933 9.488 1.00 83.19 86 SER A N 1
ATOM 670 C CA . SER A 1 86 ? -2.272 -5.054 8.556 1.00 83.19 86 SER A CA 1
ATOM 671 C C . SER A 1 86 ? -1.046 -4.984 7.660 1.00 83.19 86 SER A C 1
ATOM 673 O O . SER A 1 86 ? -0.750 -3.936 7.091 1.00 83.19 86 SER A O 1
ATOM 675 N N . TYR A 1 87 ? -0.333 -6.096 7.524 1.00 87.44 87 TYR A N 1
ATOM 676 C CA . TYR A 1 87 ? 0.793 -6.199 6.603 1.00 87.44 87 TYR A CA 1
ATOM 677 C C . TYR A 1 87 ? 0.288 -6.720 5.269 1.00 87.44 87 TYR A C 1
ATOM 679 O O . TYR A 1 87 ? -0.472 -7.690 5.219 1.00 87.44 87 TYR A O 1
ATOM 687 N N . ILE A 1 88 ? 0.679 -6.053 4.192 1.00 90.88 88 ILE A N 1
ATOM 688 C CA . ILE A 1 88 ? 0.280 -6.431 2.845 1.00 90.88 88 ILE A CA 1
ATOM 689 C C . ILE A 1 88 ? 1.497 -6.491 1.936 1.00 90.88 88 ILE A C 1
ATOM 691 O O . ILE A 1 88 ? 2.432 -5.694 2.031 1.00 90.88 88 ILE A O 1
ATOM 695 N N . PHE A 1 89 ? 1.433 -7.430 1.010 1.00 91.88 89 PHE A N 1
ATOM 696 C CA . PHE A 1 89 ? 2.386 -7.591 -0.060 1.00 91.88 89 PHE A CA 1
ATOM 697 C C . PHE A 1 89 ? 1.697 -7.305 -1.389 1.00 91.88 89 PHE A C 1
ATOM 699 O O . PHE A 1 89 ? 0.688 -7.930 -1.724 1.00 91.88 89 PHE A O 1
ATOM 706 N N . VAL A 1 90 ? 2.248 -6.364 -2.146 1.00 93.25 90 VAL A N 1
ATOM 707 C CA . VAL A 1 90 ? 1.769 -5.971 -3.471 1.00 93.25 90 VAL A CA 1
ATOM 708 C C . VAL A 1 90 ? 2.817 -6.368 -4.505 1.00 93.25 90 VAL A C 1
ATOM 710 O O . VAL A 1 90 ? 4.015 -6.184 -4.286 1.00 93.25 90 VAL A O 1
ATOM 713 N N . ARG A 1 91 ? 2.370 -6.924 -5.630 1.00 94.31 91 ARG A N 1
ATOM 714 C CA . ARG A 1 91 ? 3.201 -7.174 -6.809 1.00 94.31 91 ARG A CA 1
ATOM 715 C C . ARG A 1 91 ? 2.667 -6.406 -8.002 1.00 94.31 91 ARG A C 1
ATOM 717 O O . ARG A 1 91 ? 1.475 -6.087 -8.064 1.00 94.31 91 ARG A O 1
ATOM 724 N N . GLY A 1 92 ? 3.583 -6.063 -8.898 1.00 92.44 92 GLY A N 1
ATOM 725 C CA . GLY A 1 92 ? 3.227 -5.361 -10.114 1.00 92.44 92 GLY A CA 1
ATOM 726 C C . GLY A 1 92 ? 4.345 -4.540 -10.737 1.00 92.44 92 GLY A C 1
ATOM 727 O O . GLY A 1 92 ? 5.417 -4.350 -10.161 1.00 92.44 92 GLY A O 1
ATOM 728 N N . GLU A 1 93 ? 4.040 -3.991 -11.906 1.00 93.31 93 GLU A N 1
ATOM 729 C CA . GLU A 1 93 ? 4.798 -2.923 -12.567 1.00 93.31 93 GLU A CA 1
ATOM 730 C C . GLU A 1 93 ? 4.197 -1.573 -12.166 1.00 93.31 93 GLU A C 1
ATOM 732 O O . GLU A 1 93 ? 3.515 -0.900 -12.938 1.00 93.31 93 GLU A O 1
ATOM 737 N N . CYS A 1 94 ? 4.378 -1.214 -10.900 1.00 89.75 94 CYS A N 1
ATOM 738 C CA . CYS A 1 94 ? 3.759 -0.038 -10.303 1.00 89.75 94 CYS A CA 1
ATOM 739 C C . CYS A 1 94 ? 4.782 0.843 -9.579 1.00 89.75 94 CYS A C 1
ATOM 741 O O . CYS A 1 94 ? 5.899 0.429 -9.235 1.00 89.75 94 CYS A O 1
ATOM 743 N N . ASP A 1 95 ? 4.395 2.099 -9.367 1.00 88.00 95 ASP A N 1
ATOM 744 C CA . ASP A 1 95 ? 5.150 3.044 -8.556 1.00 88.00 95 ASP A CA 1
ATOM 745 C C . ASP A 1 95 ? 4.735 2.915 -7.083 1.00 88.00 95 ASP A C 1
ATOM 747 O O . ASP A 1 95 ? 3.577 3.132 -6.719 1.00 88.00 95 ASP A O 1
ATOM 751 N N . ALA A 1 96 ? 5.698 2.563 -6.229 1.00 86.00 96 ALA A N 1
ATOM 752 C CA . ALA A 1 96 ? 5.478 2.449 -4.794 1.00 86.00 96 ALA A CA 1
ATOM 753 C C . ALA A 1 96 ? 5.113 3.804 -4.160 1.00 86.00 96 ALA A C 1
ATOM 755 O O . ALA A 1 96 ? 4.321 3.831 -3.217 1.00 86.00 96 ALA A O 1
ATOM 756 N N . GLU A 1 97 ? 5.624 4.929 -4.684 1.00 84.31 97 GLU A N 1
ATOM 757 C CA . GLU A 1 97 ? 5.242 6.260 -4.194 1.00 84.31 97 GLU A CA 1
ATOM 758 C C . GLU A 1 97 ? 3.765 6.550 -4.497 1.00 84.31 97 GLU A C 1
ATOM 760 O O . GLU A 1 97 ? 3.043 7.056 -3.634 1.00 84.31 97 GLU A O 1
A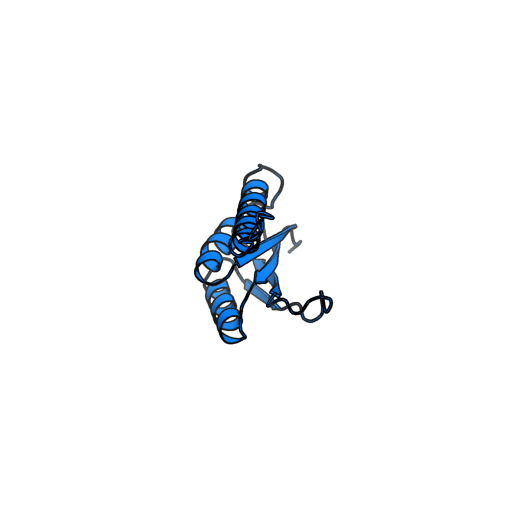TOM 765 N N . GLU A 1 98 ? 3.296 6.200 -5.696 1.00 86.50 98 GLU A N 1
ATOM 766 C CA . GLU A 1 98 ? 1.891 6.367 -6.078 1.00 86.50 98 GLU A CA 1
ATOM 767 C C . GLU A 1 98 ? 0.966 5.505 -5.213 1.00 86.50 98 GLU A C 1
ATOM 769 O O . GLU A 1 98 ? -0.063 5.990 -4.740 1.00 86.50 98 GLU A O 1
ATOM 774 N N . ILE A 1 99 ? 1.366 4.265 -4.915 1.00 88.50 99 ILE A N 1
ATOM 775 C CA . ILE A 1 99 ? 0.627 3.393 -3.995 1.00 88.50 99 ILE A CA 1
ATOM 776 C C . ILE A 1 99 ? 0.455 4.050 -2.620 1.00 88.50 99 ILE A C 1
ATOM 778 O O . ILE A 1 99 ? -0.672 4.166 -2.131 1.00 88.50 99 ILE A O 1
ATOM 782 N N . VAL A 1 100 ? 1.546 4.528 -2.014 1.00 86.44 100 VAL A N 1
ATOM 783 C CA . VAL A 1 100 ? 1.497 5.181 -0.695 1.00 86.44 100 VAL A CA 1
ATOM 784 C C . VAL A 1 100 ? 0.613 6.433 -0.738 1.00 86.44 100 VAL A C 1
ATOM 786 O O . VAL A 1 100 ? -0.227 6.626 0.142 1.00 86.44 100 VAL A O 1
ATOM 789 N N . LYS A 1 101 ? 0.726 7.260 -1.787 1.00 85.25 101 LYS A N 1
ATOM 790 C CA . LYS A 1 101 ? -0.102 8.469 -1.956 1.00 85.25 101 LYS A CA 1
ATOM 791 C C . LYS A 1 101 ? -1.593 8.166 -2.058 1.00 85.25 101 LYS A C 1
ATOM 793 O O . LYS A 1 101 ? -2.399 8.905 -1.486 1.00 85.25 101 LYS A O 1
ATOM 798 N N . GLN A 1 102 ? -1.975 7.129 -2.803 1.00 85.38 102 GLN A N 1
ATOM 799 C CA . GLN A 1 102 ? -3.384 6.768 -2.950 1.00 85.38 102 GLN A CA 1
ATOM 800 C C . GLN A 1 102 ? -3.964 6.213 -1.653 1.00 85.38 102 GLN A C 1
ATOM 802 O O . GLN A 1 102 ? -5.081 6.581 -1.282 1.00 85.38 102 GLN A O 1
ATOM 807 N N . LEU A 1 103 ? -3.190 5.400 -0.935 1.00 85.88 103 LEU A N 1
ATOM 808 C CA . LEU A 1 103 ? -3.604 4.806 0.331 1.00 85.88 103 LEU A CA 1
ATOM 809 C C . LEU A 1 103 ? -3.709 5.811 1.482 1.00 85.88 103 LEU A C 1
ATOM 811 O O . LEU A 1 103 ? -4.596 5.659 2.323 1.00 85.88 103 LEU A O 1
ATOM 815 N N . ARG A 1 104 ? -2.893 6.875 1.480 1.00 81.38 104 ARG A N 1
ATOM 816 C CA . ARG A 1 104 ? -2.907 7.941 2.502 1.00 81.38 104 ARG A CA 1
ATOM 817 C C . ARG A 1 104 ? -4.293 8.557 2.737 1.00 81.38 104 ARG A C 1
ATOM 819 O O . ARG A 1 104 ? -4.567 9.097 3.803 1.00 81.38 104 ARG A O 1
ATOM 826 N N . LYS A 1 105 ? -5.178 8.507 1.739 1.00 78.25 105 LYS A N 1
ATOM 827 C CA . LYS A 1 105 ? -6.551 9.026 1.850 1.00 78.25 105 LYS A CA 1
ATOM 828 C C . LYS A 1 105 ? -7.445 8.192 2.775 1.00 78.25 105 LYS A C 1
ATOM 830 O O . LYS A 1 105 ? -8.475 8.700 3.200 1.00 78.25 105 LYS A O 1
ATOM 835 N N . PHE A 1 106 ? -7.060 6.949 3.051 1.00 77.62 106 PHE A N 1
ATOM 836 C CA . PHE A 1 106 ? -7.862 5.959 3.773 1.00 77.62 106 PHE A CA 1
ATOM 837 C C . PHE A 1 106 ? -7.182 5.529 5.068 1.00 77.62 106 PHE A C 1
ATOM 839 O O . PHE A 1 106 ? -7.829 5.398 6.099 1.00 77.62 106 PHE A O 1
ATOM 846 N N . CYS A 1 107 ? -5.866 5.327 5.025 1.00 81.75 107 CYS A N 1
ATOM 847 C CA . CYS A 1 107 ? -5.118 4.817 6.159 1.00 81.75 107 CYS A CA 1
ATOM 848 C C . CYS A 1 107 ? -3.686 5.339 6.165 1.00 81.75 107 CYS A C 1
ATOM 850 O O . CYS A 1 107 ? -3.124 5.739 5.139 1.00 81.75 107 CYS A O 1
ATOM 852 N N . PHE A 1 108 ? -3.073 5.301 7.343 1.00 83.62 108 PHE A N 1
ATOM 853 C CA . PHE A 1 108 ? -1.649 5.555 7.441 1.00 83.62 108 PHE A CA 1
ATOM 854 C C . PHE A 1 108 ? -0.876 4.355 6.872 1.00 83.62 108 PHE A C 1
ATOM 856 O O . PHE A 1 108 ? -1.150 3.208 7.223 1.00 83.62 108 PHE A O 1
ATOM 863 N N . THR A 1 109 ? 0.063 4.621 5.964 1.00 85.75 109 THR A N 1
ATOM 864 C CA . THR A 1 109 ? 0.768 3.589 5.195 1.00 85.75 109 THR A CA 1
ATOM 865 C C . THR A 1 109 ? 2.266 3.692 5.425 1.00 85.75 109 THR A C 1
ATOM 867 O O . THR A 1 109 ? 2.894 4.698 5.100 1.00 85.75 109 THR A O 1
ATOM 870 N N . GLU A 1 110 ? 2.846 2.623 5.953 1.00 84.69 110 GLU A N 1
ATOM 871 C CA . GLU A 1 110 ? 4.290 2.436 6.035 1.00 84.69 110 GLU A CA 1
ATOM 872 C C . GLU A 1 110 ? 4.754 1.580 4.867 1.00 84.69 110 GLU A C 1
ATOM 874 O O . GLU A 1 110 ? 4.120 0.579 4.539 1.00 84.69 110 GLU A O 1
ATOM 879 N N . LEU A 1 111 ? 5.885 1.931 4.271 1.00 85.50 111 LEU A N 1
ATOM 880 C CA . LEU A 1 111 ? 6.513 1.113 3.248 1.00 85.50 111 LEU A CA 1
ATOM 881 C C . LEU A 1 111 ? 7.828 0.555 3.783 1.00 85.50 111 LEU A C 1
ATOM 883 O O . LEU A 1 111 ? 8.742 1.304 4.122 1.00 85.50 111 LEU A O 1
ATOM 887 N N . PHE A 1 112 ? 7.916 -0.770 3.843 1.00 82.75 112 PHE A N 1
ATOM 888 C CA . PHE A 1 112 ? 9.047 -1.472 4.447 1.00 82.75 112 PHE A CA 1
ATOM 889 C C . PHE A 1 112 ? 10.118 -1.846 3.437 1.00 82.75 112 PHE A C 1
ATOM 891 O O . PHE A 1 112 ? 11.309 -1.755 3.727 1.00 82.75 112 PHE A O 1
ATOM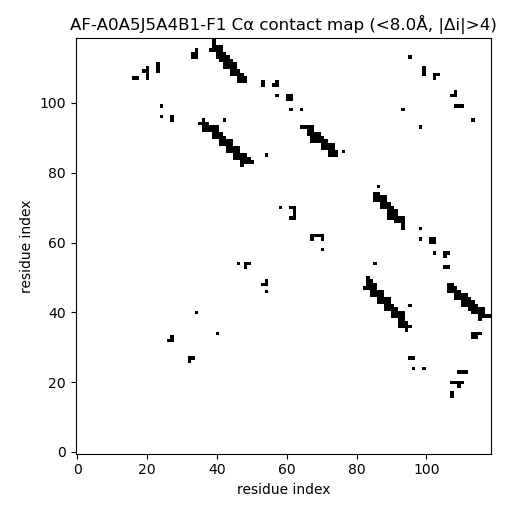 898 N N . ALA A 1 113 ? 9.695 -2.320 2.268 1.00 83.69 113 ALA A N 1
ATOM 899 C CA . ALA A 1 113 ? 10.610 -2.839 1.272 1.00 83.69 113 ALA A CA 1
ATOM 900 C C . ALA A 1 113 ? 10.015 -2.736 -0.126 1.00 83.69 113 ALA A C 1
ATOM 902 O O . ALA A 1 113 ? 8.823 -2.969 -0.331 1.00 83.69 113 ALA A O 1
ATOM 903 N N . VAL A 1 114 ? 10.892 -2.453 -1.084 1.00 87.38 114 VAL A N 1
ATOM 904 C CA . VAL A 1 114 ? 10.626 -2.567 -2.514 1.00 87.38 114 VAL A CA 1
ATOM 905 C C . VAL A 1 114 ? 11.808 -3.299 -3.129 1.00 87.38 114 VAL A C 1
ATOM 907 O O . VAL A 1 114 ? 12.951 -2.882 -2.950 1.00 87.38 114 VAL A O 1
ATOM 910 N N . TYR A 1 115 ? 11.557 -4.394 -3.835 1.00 87.56 115 TYR A N 1
ATOM 911 C CA . TYR A 1 115 ? 12.619 -5.187 -4.451 1.00 87.56 115 TYR A CA 1
ATOM 912 C C . TYR A 1 11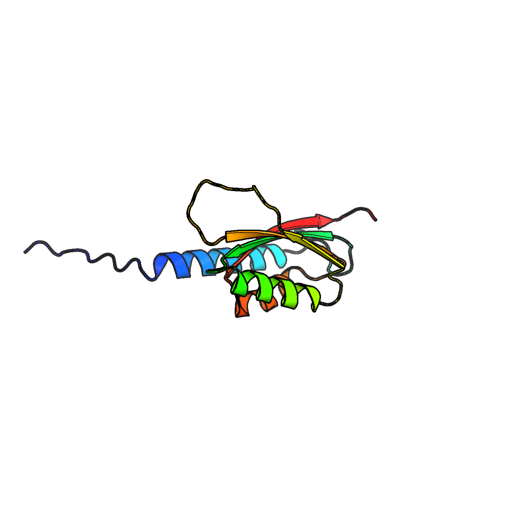5 ? 12.183 -5.763 -5.790 1.00 87.56 115 TYR A C 1
ATOM 914 O O . TYR A 1 115 ? 11.011 -6.072 -5.998 1.00 87.56 115 TYR A O 1
ATOM 922 N N . ASN A 1 116 ? 13.144 -5.913 -6.700 1.0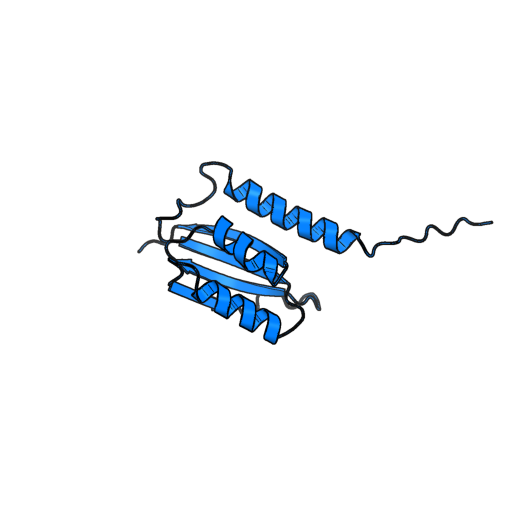0 87.69 116 ASN A N 1
ATOM 923 C CA . ASN A 1 116 ? 12.903 -6.540 -7.994 1.00 87.69 116 ASN A CA 1
ATOM 924 C C . ASN A 1 116 ? 12.424 -7.976 -7.794 1.00 87.69 116 ASN A C 1
ATOM 926 O O . ASN A 1 116 ? 13.001 -8.727 -7.003 1.00 87.69 116 ASN A O 1
ATOM 930 N N . LEU A 1 117 ? 11.410 -8.364 -8.554 1.00 86.00 117 LEU A N 1
ATOM 931 C CA . LEU A 1 117 ? 11.064 -9.762 -8.734 1.00 86.00 117 LEU A CA 1
ATOM 932 C C . LEU A 1 117 ? 11.634 -10.203 -10.076 1.00 86.00 117 LEU A C 1
ATOM 934 O O . LEU A 1 117 ? 11.525 -9.492 -11.073 1.00 86.00 117 LEU A O 1
ATOM 938 N N . SER A 1 118 ? 12.273 -11.369 -10.098 1.00 71.81 118 SER A N 1
ATOM 939 C CA . SER A 1 118 ? 12.543 -12.028 -11.371 1.00 71.81 118 SER A CA 1
ATOM 940 C C . SER A 1 118 ? 11.202 -12.444 -11.993 1.00 71.81 118 SER A C 1
ATOM 942 O O . SER A 1 118 ? 10.325 -12.873 -11.236 1.00 71.81 118 SER A O 1
ATOM 944 N N . PRO A 1 119 ? 11.025 -12.270 -13.314 1.00 58.34 119 PRO A N 1
ATOM 945 C CA . PRO A 1 119 ? 9.822 -12.712 -14.015 1.00 58.34 119 PRO A CA 1
ATOM 946 C C . PRO A 1 119 ? 9.595 -14.223 -13.885 1.00 58.34 119 PRO A C 1
ATOM 948 O O . PRO A 1 119 ? 10.597 -14.969 -13.757 1.00 58.34 119 PRO A O 1
#

pLDDT: mean 76.68, std 15.05, range [37.06, 94.31]

Radius of gyration: 16.5 Å; Cα contacts (8 Å, |Δi|>4): 182; chains: 1; bounding box: 33×38×58 Å

Organism: NCBI:txid561372

Solvent-accessible surface area (backbone atoms only — not comparable to full-atom values): 6922 Å² total; per-residue (Å²): 135,81,84,76,82,78,77,76,58,81,57,52,62,58,51,54,49,54,50,50,36,51,50,39,49,52,52,57,68,41,89,80,65,46,66,58,38,86,42,48,26,41,37,37,34,39,37,42,29,91,46,72,65,53,43,50,52,50,52,57,54,52,66,70,41,75,44,46,77,46,77,43,76,51,84,83,82,72,94,85,58,99,57,49,61,48,42,34,39,38,32,28,40,37,48,70,64,58,52,47,61,63,40,53,80,78,28,56,50,40,64,79,48,57,43,74,46,83,132

Secondary structure (DSSP, 8-state):
--------GGGHHHHHHHHHHHHHHHHHHSTTSS--TTS-EEEEEEEE-SSHHHHHHHHHHHHTSTTEEEEEE-TTS--SS---EEEEEEEES--HHHHHHHHTTTSEEEEEEEEEPP-

Mean predicted aligned error: 9.76 Å

Sequence (119 aa):
MKEEIVYNCGGLPLAAMTLAEVISIQMAKNEGFWPHPSVYKGIHLGLHVYDVEDLKEAIEKLRLIPGVDHIKIEEGLLVISPTYKSYIFVRGECDAEEIVKQLRKFCFTELFAVYNLSP

Foldseek 3Di:
DPPDPPPPCVCVVVVVLVVQLVVQVVCLVPPPSADDLQFKKKWKKKWQAPDPVLVVVLVVQQVVFPFWDDKDWDPDPDPPDPTSITIMMIIGSGRPSVSCVSSVVRTRMHTDDMDGDDD